Protein AF-A2GI36-F1 (afdb_monomer_lite)

Structure (mmCIF, N/CA/C/O backbone):
data_AF-A2GI36-F1
#
_entry.id   AF-A2GI36-F1
#
loop_
_atom_site.group_PDB
_atom_site.id
_atom_site.type_symbol
_atom_site.label_atom_id
_atom_site.label_alt_id
_atom_site.label_comp_id
_atom_site.label_asym_id
_atom_site.label_entity_id
_atom_site.label_seq_id
_atom_site.pdbx_PDB_ins_code
_atom_site.Cartn_x
_atom_site.Cartn_y
_atom_site.Cartn_z
_atom_site.occupancy
_atom_site.B_iso_or_equiv
_atom_site.auth_seq_id
_atom_site.auth_comp_id
_atom_site.auth_asym_id
_atom_site.auth_atom_id
_atom_site.pdbx_PDB_model_num
ATOM 1 N N . MET A 1 1 ? -10.012 -26.876 20.033 1.00 62.88 1 MET A N 1
ATOM 2 C CA . MET A 1 1 ? -9.420 -25.914 21.005 1.00 62.88 1 MET A CA 1
ATOM 3 C C . MET A 1 1 ? -8.445 -24.933 20.339 1.00 62.88 1 MET A C 1
ATOM 5 O O . MET A 1 1 ? -8.488 -23.760 20.685 1.00 62.88 1 MET A O 1
ATOM 9 N N . LEU A 1 2 ? -7.615 -25.366 19.373 1.00 74.25 2 LEU A N 1
ATOM 10 C CA . LEU A 1 2 ? -6.740 -24.480 18.578 1.00 74.25 2 LEU A CA 1
ATOM 11 C C . LEU A 1 2 ? -7.508 -23.548 17.628 1.00 74.25 2 LEU A C 1
ATOM 13 O O . LEU A 1 2 ? -7.219 -22.361 17.581 1.00 74.25 2 LEU A O 1
ATOM 17 N N . GLU A 1 3 ? -8.520 -24.057 16.927 1.00 81.31 3 GLU A N 1
ATOM 18 C CA . GLU A 1 3 ? -9.324 -23.277 15.965 1.00 81.31 3 GLU A CA 1
ATOM 19 C C . GLU A 1 3 ? -9.977 -22.049 16.603 1.00 81.31 3 GLU A C 1
ATOM 21 O O . GLU A 1 3 ? -9.995 -20.970 16.026 1.00 81.31 3 GLU A O 1
ATOM 26 N N . LYS A 1 4 ? -10.427 -22.184 17.856 1.00 84.44 4 LYS A N 1
ATOM 27 C CA . LYS A 1 4 ? -10.989 -21.074 18.630 1.00 84.44 4 LYS A CA 1
ATOM 28 C C . LYS A 1 4 ? -9.948 -19.984 18.917 1.00 84.44 4 LYS A C 1
ATOM 30 O O . LYS A 1 4 ? -10.276 -18.806 18.895 1.00 84.44 4 LYS A O 1
ATOM 35 N N . LYS A 1 5 ? -8.686 -20.375 19.142 1.00 85.81 5 LYS A N 1
ATOM 36 C CA . LYS A 1 5 ? -7.576 -19.429 19.320 1.00 85.81 5 LYS A CA 1
ATOM 37 C C . LYS A 1 5 ? -7.212 -18.727 18.012 1.00 85.81 5 LYS A C 1
ATOM 39 O O . LYS A 1 5 ? -6.917 -17.539 18.052 1.00 85.81 5 LYS A O 1
ATOM 44 N N . PHE A 1 6 ? -7.255 -19.427 16.878 1.00 88.62 6 PHE A N 1
ATOM 45 C CA . PHE A 1 6 ? -7.051 -18.805 15.565 1.00 88.62 6 PHE A CA 1
ATOM 46 C C . PHE A 1 6 ? -8.171 -17.818 15.230 1.00 88.62 6 PHE A C 1
ATOM 48 O O . PHE A 1 6 ? -7.876 -16.682 14.882 1.00 88.62 6 PHE A O 1
ATOM 55 N N . ALA A 1 7 ? -9.429 -18.181 15.488 1.00 88.69 7 ALA A N 1
ATOM 56 C CA . ALA A 1 7 ? -10.562 -17.276 15.306 1.00 88.69 7 ALA A CA 1
ATOM 57 C C . ALA A 1 7 ? -10.446 -15.995 16.159 1.00 88.69 7 ALA A C 1
ATOM 59 O O . ALA A 1 7 ? -10.747 -14.899 15.687 1.00 88.69 7 ALA A O 1
ATOM 60 N N . ASP A 1 8 ? -9.965 -16.102 17.402 1.00 90.75 8 ASP A N 1
ATOM 61 C CA . ASP A 1 8 ? -9.708 -14.930 18.252 1.00 90.75 8 ASP A CA 1
ATOM 62 C C . ASP A 1 8 ? -8.563 -14.051 17.722 1.00 90.75 8 ASP A C 1
ATOM 64 O O . ASP A 1 8 ? -8.594 -12.825 17.874 1.00 90.75 8 ASP A O 1
ATOM 68 N N . ILE A 1 9 ? -7.546 -14.658 17.106 1.00 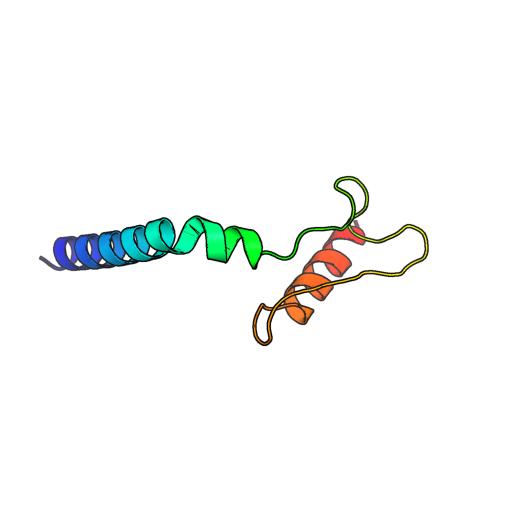87.62 9 ILE A N 1
ATOM 69 C CA . ILE A 1 9 ? -6.449 -13.940 16.450 1.00 87.62 9 ILE A CA 1
ATOM 70 C C . ILE A 1 9 ? -6.976 -13.203 15.214 1.00 87.62 9 ILE A C 1
ATOM 72 O O . ILE A 1 9 ? -6.753 -11.996 15.099 1.00 87.62 9 ILE A O 1
ATOM 76 N N . ASP A 1 10 ? -7.735 -13.875 14.351 1.00 85.50 10 ASP A N 1
ATOM 77 C CA . ASP A 1 10 ? -8.320 -13.282 13.143 1.00 85.50 10 ASP A CA 1
ATOM 78 C C . ASP A 1 10 ? -9.229 -12.103 13.490 1.00 85.50 10 ASP A C 1
ATOM 80 O O . ASP A 1 10 ? -9.118 -11.021 12.910 1.00 85.50 10 ASP A O 1
ATOM 84 N N . LYS A 1 11 ? -10.041 -12.250 14.541 1.00 92.44 11 LYS A N 1
ATOM 85 C CA . LYS A 1 11 ? -10.904 -11.175 15.038 1.00 92.44 11 LYS A CA 1
ATOM 86 C C . LYS A 1 11 ? -10.107 -9.968 15.541 1.00 92.44 11 LYS A C 1
ATOM 88 O O . LYS A 1 11 ? -10.531 -8.822 15.375 1.00 92.44 11 LYS A O 1
ATOM 93 N N . LYS A 1 12 ? -8.936 -10.184 16.151 1.00 89.75 12 LYS A N 1
ATOM 94 C CA . LYS A 1 12 ? -8.029 -9.084 16.529 1.00 89.75 12 LYS A CA 1
ATOM 95 C C . LYS A 1 12 ? -7.450 -8.396 15.298 1.00 89.75 12 LYS A C 1
ATOM 97 O O . LYS A 1 12 ? -7.405 -7.165 15.281 1.00 89.75 12 LYS A O 1
ATOM 102 N N . PHE A 1 13 ? -7.049 -9.156 14.282 1.00 85.38 13 PHE A N 1
ATOM 103 C CA . PHE A 1 13 ? -6.574 -8.594 13.018 1.00 85.38 13 PHE A CA 1
ATOM 104 C C . PHE A 1 13 ? -7.657 -7.769 12.321 1.00 85.38 13 PHE A C 1
ATOM 106 O O . PHE A 1 13 ? -7.387 -6.624 11.959 1.00 85.38 13 PHE A O 1
ATOM 113 N N . GLU A 1 14 ? -8.885 -8.277 12.221 1.00 88.31 14 GLU A N 1
ATOM 114 C CA . GLU A 1 14 ? -10.024 -7.533 11.669 1.00 88.31 14 GLU A CA 1
ATOM 115 C C . GLU A 1 14 ? -10.297 -6.241 12.438 1.00 88.31 14 GLU A C 1
ATOM 117 O O . GLU A 1 14 ? -10.472 -5.185 11.834 1.00 88.31 14 GLU A O 1
ATOM 122 N N . ASN A 1 15 ? -10.291 -6.287 13.772 1.00 91.62 15 ASN A N 1
ATOM 123 C CA . ASN A 1 15 ? -10.513 -5.093 14.588 1.00 91.62 15 ASN A CA 1
ATOM 124 C C . ASN A 1 15 ? -9.430 -4.031 14.355 1.00 91.62 15 ASN A C 1
ATOM 126 O O . ASN A 1 15 ? -9.735 -2.839 14.258 1.00 91.62 15 ASN A O 1
ATOM 130 N N . VAL A 1 16 ? -8.165 -4.447 14.241 1.00 82.12 16 VAL A N 1
ATOM 131 C CA . VAL A 1 16 ? -7.049 -3.542 13.937 1.00 82.12 16 VAL A CA 1
ATOM 132 C C . VAL A 1 16 ? -7.161 -2.997 12.511 1.00 82.12 16 VAL A C 1
ATOM 134 O O . VAL A 1 16 ? -6.976 -1.793 12.318 1.00 82.12 16 VAL A O 1
ATOM 137 N N . LEU A 1 17 ? -7.507 -3.837 11.533 1.00 76.75 17 LEU A N 1
ATOM 138 C CA . LEU A 1 17 ? -7.746 -3.437 10.145 1.00 76.75 17 LEU A CA 1
ATOM 139 C C . LEU A 1 17 ? -8.874 -2.409 10.053 1.00 76.75 17 LEU A C 1
ATOM 141 O O . LEU A 1 17 ? -8.665 -1.330 9.507 1.00 76.75 17 LEU A O 1
ATOM 145 N N . ASN A 1 18 ? -10.027 -2.688 10.658 1.00 82.62 18 ASN A N 1
ATOM 146 C CA . ASN A 1 18 ? -11.191 -1.804 10.640 1.00 82.62 18 ASN A CA 1
ATOM 147 C C . ASN A 1 18 ? -10.910 -0.473 11.346 1.00 82.62 18 ASN A C 1
ATOM 149 O O . ASN A 1 18 ? -11.215 0.590 10.805 1.00 82.62 18 ASN A O 1
ATOM 153 N N . LYS A 1 19 ? -10.242 -0.504 12.507 1.00 89.94 19 LYS A N 1
ATOM 154 C CA . LYS A 1 19 ? -9.855 0.711 13.245 1.00 89.94 19 LYS A CA 1
ATOM 155 C C . LYS A 1 19 ? -8.890 1.600 12.456 1.00 89.94 19 LYS A C 1
ATOM 157 O O . LYS A 1 19 ? -8.927 2.821 12.594 1.00 89.94 19 LYS A O 1
ATOM 162 N N . ASN A 1 20 ? -8.023 1.004 11.638 1.00 82.75 20 ASN A N 1
ATOM 163 C CA . ASN A 1 20 ? -7.007 1.726 10.870 1.00 82.75 20 ASN A CA 1
ATOM 164 C C . ASN A 1 20 ? -7.340 1.846 9.378 1.00 82.75 20 ASN A C 1
ATOM 166 O O . ASN A 1 20 ? -6.520 2.369 8.625 1.00 82.75 20 ASN A O 1
ATOM 170 N N . LYS A 1 21 ? -8.538 1.429 8.953 1.00 77.81 21 LYS A N 1
ATOM 171 C CA . LYS A 1 21 ? -8.934 1.294 7.546 1.00 77.81 21 LYS A CA 1
ATOM 172 C C . LYS A 1 21 ? -8.648 2.554 6.734 1.00 77.81 21 LYS A C 1
ATOM 174 O O . LYS A 1 21 ? -7.900 2.503 5.768 1.00 77.81 21 LYS A O 1
ATOM 179 N N . ARG A 1 22 ? -9.101 3.712 7.218 1.00 76.31 22 ARG A N 1
ATOM 180 C CA . ARG A 1 22 ? -8.878 5.014 6.568 1.00 76.31 22 ARG A CA 1
ATOM 181 C C . ARG A 1 22 ? -7.396 5.404 6.476 1.00 76.31 22 ARG A C 1
ATOM 183 O O . ARG A 1 22 ? -6.974 6.000 5.493 1.00 76.31 22 ARG A O 1
ATOM 190 N N . LYS A 1 23 ? -6.584 5.076 7.490 1.00 70.88 23 LYS A N 1
ATOM 191 C CA . LYS A 1 23 ? -5.130 5.325 7.457 1.00 70.88 23 LYS A CA 1
ATOM 192 C C . LYS A 1 23 ? -4.439 4.414 6.447 1.00 70.88 23 LYS A C 1
ATOM 194 O O . LYS A 1 23 ? -3.553 4.874 5.739 1.00 70.88 23 LYS A O 1
ATOM 199 N N . LEU A 1 24 ? -4.864 3.155 6.369 1.00 67.75 24 LEU A N 1
ATOM 200 C CA . LEU A 1 24 ? -4.359 2.183 5.404 1.00 67.75 24 LEU A CA 1
ATOM 201 C C . LEU A 1 24 ? -4.742 2.581 3.972 1.00 67.75 24 LEU A C 1
ATOM 203 O O . LEU A 1 24 ? -3.871 2.627 3.116 1.00 67.75 24 LEU A O 1
ATOM 207 N N . GLU A 1 25 ? -5.995 2.965 3.728 1.00 66.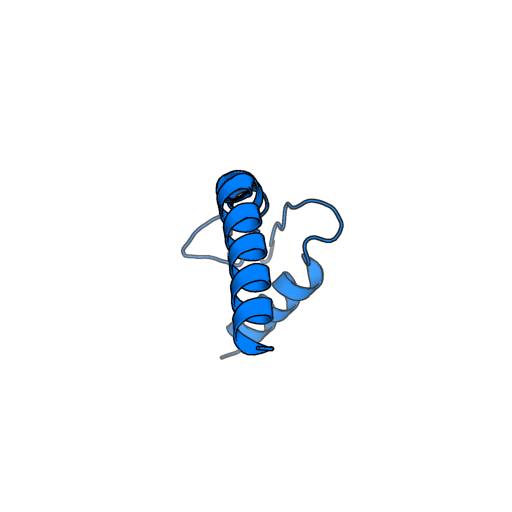50 25 GLU A N 1
ATOM 208 C CA . GLU A 1 25 ? -6.488 3.472 2.434 1.00 66.50 25 GLU A CA 1
ATOM 209 C C . GLU A 1 25 ? -5.771 4.751 1.980 1.00 66.50 25 GLU A C 1
ATOM 211 O O . GLU A 1 25 ? -5.532 4.945 0.789 1.00 66.50 25 GLU A O 1
ATOM 216 N N . ASN A 1 26 ? -5.404 5.623 2.923 1.00 65.50 26 ASN A N 1
ATOM 217 C CA . ASN A 1 26 ? -4.627 6.831 2.642 1.00 65.50 26 ASN A CA 1
ATOM 218 C C . ASN A 1 26 ? -3.133 6.549 2.433 1.00 65.50 26 ASN A C 1
ATOM 220 O O . ASN A 1 26 ? -2.455 7.332 1.776 1.00 65.50 26 ASN A O 1
ATOM 224 N N . ALA A 1 27 ? -2.614 5.462 3.007 1.00 64.44 27 ALA A N 1
ATOM 225 C CA . ALA A 1 27 ? -1.229 5.030 2.839 1.00 64.44 27 ALA A CA 1
ATOM 226 C C . ALA A 1 27 ? -1.029 4.139 1.601 1.00 64.44 27 ALA A C 1
ATOM 228 O O . ALA A 1 27 ? 0.115 3.874 1.225 1.00 64.44 27 ALA A O 1
ATOM 229 N N . GLN A 1 28 ? -2.116 3.663 0.982 1.00 58.69 28 GLN A N 1
ATOM 230 C CA . GLN A 1 28 ? -2.057 2.928 -0.274 1.00 58.69 28 GLN A CA 1
ATOM 231 C C . GLN A 1 28 ? -1.470 3.812 -1.372 1.00 58.69 28 GLN A C 1
ATOM 233 O O . GLN A 1 28 ? -1.845 4.970 -1.549 1.00 58.69 28 GLN A O 1
ATOM 238 N N . ILE A 1 29 ? -0.560 3.222 -2.139 1.00 57.91 29 ILE A N 1
ATOM 239 C CA . ILE A 1 29 ? -0.039 3.807 -3.366 1.00 57.91 29 ILE A CA 1
ATOM 240 C C . ILE A 1 29 ? -1.204 3.890 -4.356 1.00 57.91 29 ILE A C 1
ATOM 242 O O . ILE A 1 29 ? -1.686 2.860 -4.826 1.00 57.91 29 ILE A O 1
ATOM 246 N N . LYS A 1 30 ? -1.657 5.107 -4.665 1.00 57.25 30 LYS A N 1
ATOM 247 C CA . LYS A 1 30 ? -2.672 5.350 -5.694 1.00 57.25 30 LYS A CA 1
ATOM 248 C C . LYS A 1 30 ? -1.992 5.832 -6.976 1.00 57.25 30 LYS A C 1
ATOM 250 O O . LYS A 1 30 ? -1.117 6.696 -6.887 1.00 57.25 30 LYS A O 1
ATOM 255 N N . PRO A 1 31 ? -2.352 5.293 -8.152 1.00 56.56 31 PRO A N 1
ATOM 256 C CA . PRO A 1 31 ? -1.911 5.871 -9.412 1.00 56.56 31 PRO A CA 1
ATOM 257 C C . PRO A 1 31 ? -2.437 7.305 -9.541 1.00 56.56 31 PRO A C 1
ATOM 259 O O . PRO A 1 31 ? -3.511 7.632 -9.043 1.00 56.56 31 PRO A O 1
ATOM 262 N N . ILE A 1 32 ? -1.674 8.163 -10.220 1.00 62.28 32 ILE A N 1
ATOM 263 C CA . ILE A 1 32 ? -2.057 9.565 -10.462 1.00 62.28 32 ILE A CA 1
ATOM 264 C C . ILE A 1 32 ? -3.288 9.637 -11.389 1.00 62.28 32 ILE A C 1
ATOM 266 O O . ILE A 1 32 ? -4.035 10.611 -11.355 1.00 62.28 32 ILE A O 1
ATOM 270 N N . HIS A 1 33 ? -3.520 8.595 -12.197 1.00 64.50 33 HIS A N 1
ATOM 271 C CA . HIS A 1 33 ? -4.669 8.480 -13.087 1.00 64.50 33 HIS A CA 1
ATOM 272 C C . HIS A 1 33 ? -5.085 7.009 -13.265 1.00 64.50 33 HIS A C 1
ATOM 274 O O . HIS A 1 33 ? -4.241 6.163 -13.563 1.00 64.50 33 HIS A O 1
ATOM 280 N N . ASP A 1 34 ? -6.384 6.703 -13.167 1.00 59.41 34 ASP A N 1
ATOM 281 C CA . ASP A 1 34 ? -6.915 5.323 -13.203 1.00 59.41 34 ASP A CA 1
ATOM 282 C C . ASP A 1 34 ? -6.579 4.569 -14.499 1.00 59.41 34 ASP A C 1
ATOM 284 O O . ASP A 1 34 ? -6.379 3.357 -14.507 1.00 59.41 34 ASP A O 1
ATOM 288 N N . LYS A 1 35 ? -6.486 5.303 -15.611 1.00 56.41 35 LYS A N 1
ATOM 289 C CA . LYS A 1 35 ? -6.200 4.750 -16.945 1.00 56.41 35 LYS A CA 1
ATOM 290 C C . LYS A 1 35 ? -4.707 4.565 -17.243 1.00 56.41 35 LYS A C 1
ATOM 292 O O . LYS A 1 35 ? -4.360 3.860 -18.183 1.00 56.41 35 LYS A O 1
ATOM 297 N N . PHE A 1 36 ? -3.832 5.222 -16.481 1.00 54.72 36 PHE A N 1
ATOM 298 C CA . PHE A 1 36 ? -2.402 5.293 -16.775 1.00 54.72 36 PHE A CA 1
ATOM 299 C C . PHE A 1 36 ? -1.606 5.158 -15.478 1.00 54.72 36 PHE A C 1
ATOM 301 O O . PHE A 1 36 ? -1.227 6.140 -14.844 1.00 54.72 36 PHE A O 1
ATOM 308 N N . LEU A 1 37 ? -1.332 3.905 -15.105 1.00 56.69 37 LEU A N 1
ATOM 309 C CA . LEU A 1 37 ? -0.426 3.553 -14.003 1.00 56.69 37 LEU A CA 1
ATOM 310 C C . LEU A 1 37 ? 0.993 4.120 -14.206 1.00 56.69 37 LEU A C 1
ATOM 312 O O . LEU A 1 37 ? 1.721 4.319 -13.238 1.00 56.69 37 LEU A O 1
ATOM 316 N N . PHE A 1 38 ? 1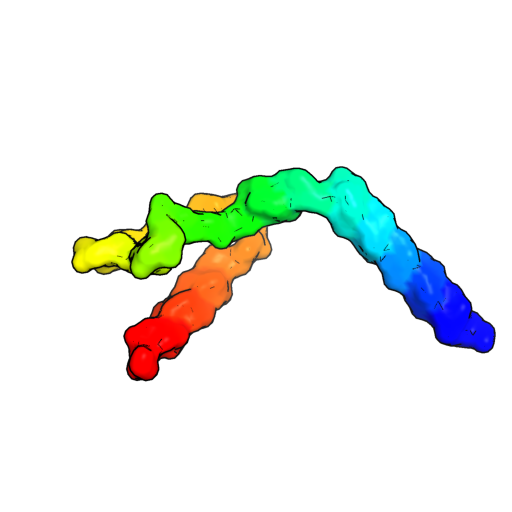.351 4.410 -15.458 1.00 54.66 38 PHE A N 1
ATOM 317 C CA . PHE A 1 38 ? 2.588 5.047 -15.892 1.00 54.66 38 PHE A CA 1
ATOM 318 C C . PHE A 1 38 ? 2.190 6.289 -16.679 1.00 54.66 38 PHE A C 1
ATOM 320 O O . PHE A 1 38 ? 1.395 6.176 -17.615 1.00 54.66 38 PHE A O 1
ATOM 327 N N . ALA A 1 39 ? 2.697 7.470 -16.321 1.00 54.53 39 ALA A N 1
ATOM 328 C CA . ALA A 1 39 ? 2.436 8.640 -17.148 1.00 54.53 39 ALA A CA 1
ATOM 329 C C . ALA A 1 39 ? 2.999 8.380 -18.557 1.00 54.53 39 ALA A C 1
ATOM 331 O O . ALA A 1 39 ? 4.068 7.786 -18.706 1.00 54.53 39 ALA A O 1
ATOM 332 N N . GLN A 1 40 ? 2.275 8.805 -19.595 1.00 44.75 40 GLN A N 1
ATOM 333 C CA . GLN A 1 40 ? 2.608 8.551 -21.009 1.00 44.75 40 GLN A CA 1
ATOM 334 C C . GLN A 1 40 ? 4.011 9.045 -21.421 1.00 44.75 40 GLN A C 1
ATOM 336 O O . GLN A 1 40 ? 4.521 8.663 -22.467 1.00 44.75 40 GLN A O 1
ATOM 341 N N . ASN A 1 41 ? 4.648 9.869 -20.590 1.00 53.91 41 ASN A N 1
ATOM 342 C CA . ASN A 1 41 ? 6.003 10.392 -20.741 1.00 53.91 41 ASN A CA 1
ATOM 343 C C . ASN A 1 41 ? 7.080 9.603 -19.958 1.00 53.91 41 ASN A C 1
ATOM 345 O O . ASN A 1 41 ? 8.204 10.078 -19.833 1.00 53.91 41 ASN A O 1
ATOM 349 N N . GLY A 1 42 ? 6.755 8.431 -19.400 1.00 53.41 42 GLY A N 1
ATOM 350 C CA . GLY A 1 42 ? 7.704 7.575 -18.676 1.00 53.41 42 GLY A CA 1
ATOM 351 C C . GLY A 1 42 ? 7.964 7.968 -17.217 1.00 53.41 42 GLY A C 1
ATOM 352 O O . GLY A 1 42 ? 8.797 7.344 -16.561 1.00 53.41 42 GLY A O 1
ATOM 353 N N . ILE A 1 43 ? 7.255 8.963 -16.671 1.00 58.56 43 ILE A N 1
ATOM 354 C CA . ILE A 1 43 ? 7.418 9.391 -15.274 1.00 58.56 43 ILE A CA 1
ATOM 355 C C . ILE A 1 43 ? 6.375 8.691 -14.393 1.00 58.56 43 ILE A C 1
ATOM 357 O O . ILE A 1 43 ? 5.173 8.807 -14.610 1.00 58.56 43 ILE A O 1
ATOM 361 N N . THR A 1 44 ? 6.815 7.966 -13.364 1.00 65.69 44 THR A N 1
ATOM 362 C CA . THR A 1 44 ? 5.918 7.322 -12.385 1.00 65.69 44 THR A CA 1
ATOM 363 C C . THR A 1 44 ? 6.214 7.850 -10.988 1.00 65.69 44 THR A C 1
ATOM 365 O O . THR A 1 44 ? 7.299 7.631 -10.453 1.00 65.69 44 THR A O 1
ATOM 368 N N . GLY A 1 45 ? 5.252 8.560 -10.395 1.00 65.19 45 GLY A N 1
ATOM 369 C CA . GLY A 1 45 ? 5.353 9.080 -9.032 1.00 65.19 45 GLY A CA 1
ATOM 370 C C . GLY A 1 45 ? 4.713 8.132 -8.020 1.00 65.19 45 GLY A C 1
ATOM 371 O O . GLY A 1 45 ? 3.506 7.917 -8.063 1.00 65.19 45 GLY A O 1
ATOM 372 N N . LEU A 1 46 ? 5.506 7.592 -7.089 1.00 71.00 46 LEU A N 1
ATOM 373 C CA . LEU A 1 46 ? 5.024 6.761 -5.979 1.00 71.00 46 LEU A CA 1
ATOM 374 C C . LEU A 1 46 ? 5.233 7.499 -4.654 1.00 71.00 46 LEU A C 1
ATOM 376 O O . LEU A 1 46 ? 6.331 7.494 -4.095 1.00 71.00 46 LEU A O 1
ATOM 380 N N . ILE A 1 47 ? 4.178 8.130 -4.142 1.00 74.31 47 ILE A N 1
ATOM 381 C CA . ILE A 1 47 ? 4.230 8.898 -2.892 1.00 74.31 47 ILE A CA 1
ATOM 382 C C . ILE A 1 47 ? 3.634 8.052 -1.769 1.00 74.31 47 ILE A C 1
ATOM 384 O O . ILE A 1 47 ? 2.436 7.794 -1.747 1.00 74.31 47 ILE A O 1
ATOM 388 N N . ALA A 1 48 ? 4.481 7.607 -0.840 1.00 73.69 48 ALA A N 1
ATOM 389 C CA . ALA A 1 48 ? 4.065 6.853 0.341 1.00 73.69 48 ALA A CA 1
ATOM 390 C C . ALA A 1 48 ? 5.155 6.879 1.436 1.00 73.69 48 ALA A C 1
ATOM 392 O O . ALA A 1 48 ? 6.341 7.038 1.104 1.00 73.69 48 ALA A O 1
ATOM 393 N N . PRO A 1 49 ? 4.809 6.653 2.722 1.00 75.94 49 PRO A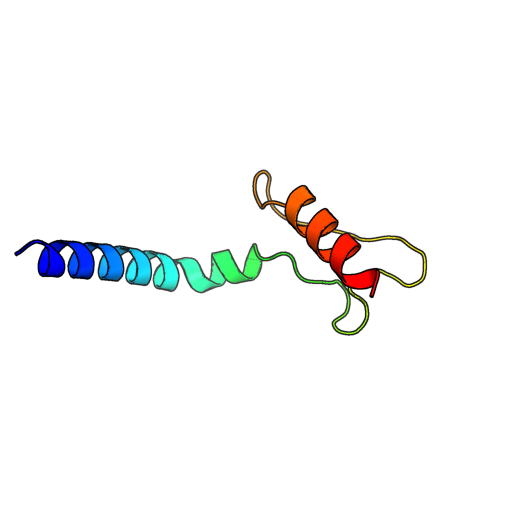 N 1
ATOM 394 C CA . PRO A 1 49 ? 5.767 6.626 3.834 1.00 75.94 49 PRO A CA 1
ATOM 395 C C . PRO A 1 49 ? 6.932 5.637 3.628 1.00 75.94 49 PRO A C 1
ATOM 397 O O . PRO A 1 49 ? 6.811 4.698 2.829 1.00 75.94 49 PRO A O 1
ATOM 400 N N . PRO A 1 50 ? 8.079 5.795 4.312 1.00 81.56 50 PRO A N 1
ATOM 401 C CA . PRO A 1 50 ? 9.147 4.788 4.312 1.00 81.56 50 PRO A CA 1
ATOM 402 C C . PRO A 1 50 ? 8.615 3.390 4.680 1.00 81.56 50 PRO A C 1
ATOM 404 O O . PRO A 1 50 ? 7.726 3.268 5.514 1.00 81.56 50 PRO A O 1
ATOM 407 N N . GLY A 1 51 ? 9.109 2.335 4.024 1.00 81.12 51 GLY A N 1
ATOM 408 C CA . GLY A 1 51 ? 8.679 0.948 4.285 1.00 81.12 51 GLY A CA 1
ATOM 409 C C . GLY A 1 51 ? 7.371 0.492 3.614 1.00 81.12 51 GLY A C 1
ATOM 410 O O . GLY A 1 51 ? 7.066 -0.691 3.636 1.00 81.12 51 GLY A O 1
ATOM 411 N N . SER A 1 52 ? 6.638 1.373 2.929 1.00 80.25 52 SER A N 1
ATOM 412 C CA . SER A 1 52 ? 5.374 1.058 2.218 1.00 80.25 52 SER A CA 1
ATOM 413 C C . SER A 1 52 ? 5.496 0.167 0.966 1.00 80.25 52 SER A C 1
ATOM 415 O O . SER A 1 52 ? 4.518 -0.024 0.250 1.00 80.25 52 SER A O 1
ATOM 417 N N . GLY A 1 53 ? 6.685 -0.358 0.650 1.00 81.19 53 GLY A N 1
ATOM 418 C CA . GLY A 1 53 ? 6.867 -1.250 -0.502 1.00 81.19 53 GLY A CA 1
ATOM 419 C C . GLY A 1 53 ? 6.854 -0.560 -1.874 1.00 81.19 53 GLY A C 1
ATOM 420 O O . GLY A 1 53 ? 6.515 -1.200 -2.869 1.00 81.19 53 GLY A O 1
ATOM 421 N N . LYS A 1 54 ? 7.246 0.722 -1.959 1.00 82.06 54 LYS A N 1
ATOM 422 C CA . LYS A 1 54 ? 7.325 1.491 -3.223 1.00 82.06 54 LYS A CA 1
ATOM 423 C C . LYS A 1 54 ? 8.089 0.749 -4.327 1.00 82.06 54 LYS A C 1
ATOM 425 O O . LYS A 1 54 ? 7.571 0.598 -5.426 1.00 82.06 54 LYS A O 1
ATOM 430 N N . THR A 1 55 ? 9.274 0.221 -4.015 1.00 79.75 55 THR A N 1
ATOM 431 C CA . THR A 1 55 ? 10.115 -0.517 -4.974 1.00 79.75 55 THR A CA 1
ATOM 432 C C . THR A 1 55 ? 9.450 -1.805 -5.456 1.00 79.75 55 THR A C 1
ATOM 434 O O . THR A 1 55 ? 9.398 -2.056 -6.654 1.00 79.75 55 THR A O 1
ATOM 437 N N . PHE A 1 56 ? 8.889 -2.602 -4.542 1.00 80.75 56 PHE A N 1
ATOM 438 C CA . PHE A 1 56 ? 8.171 -3.831 -4.892 1.00 80.75 56 PHE A CA 1
ATOM 439 C C . PHE A 1 56 ? 6.963 -3.541 -5.792 1.00 80.75 56 PHE A C 1
ATOM 441 O O . PHE A 1 56 ? 6.749 -4.217 -6.795 1.00 80.75 56 PHE A O 1
ATOM 448 N N . THR A 1 57 ? 6.209 -2.493 -5.460 1.00 78.69 57 THR A N 1
ATOM 449 C CA . THR A 1 57 ? 5.023 -2.071 -6.211 1.00 78.69 57 THR A CA 1
ATOM 450 C C . THR A 1 57 ? 5.396 -1.590 -7.610 1.00 78.69 57 THR A C 1
ATOM 452 O O . THR A 1 57 ? 4.788 -2.039 -8.578 1.00 78.69 57 THR A O 1
ATOM 455 N N . TYR A 1 58 ? 6.445 -0.767 -7.733 1.00 78.50 58 TYR A N 1
ATOM 456 C CA . TYR A 1 58 ? 6.977 -0.334 -9.026 1.00 78.50 58 TYR A CA 1
ATOM 457 C C . TYR A 1 58 ? 7.375 -1.522 -9.908 1.00 78.50 58 TYR A C 1
ATOM 459 O O . TYR A 1 58 ? 6.936 -1.623 -11.050 1.00 78.50 58 TYR A O 1
ATOM 467 N N . LEU A 1 59 ? 8.166 -2.453 -9.364 1.00 77.75 59 LEU A N 1
ATOM 468 C CA . LEU A 1 59 ? 8.647 -3.622 -10.101 1.00 77.75 59 LEU A CA 1
ATOM 469 C C . LEU A 1 59 ? 7.497 -4.533 -10.544 1.00 77.75 59 LEU A C 1
ATOM 471 O O . LEU A 1 59 ? 7.474 -4.982 -11.689 1.00 77.75 59 LEU A O 1
ATOM 475 N N . LYS A 1 60 ? 6.512 -4.764 -9.668 1.00 76.69 60 LYS A N 1
ATOM 476 C CA . LYS A 1 60 ? 5.318 -5.553 -9.993 1.00 76.69 60 LYS A CA 1
ATOM 477 C C . LYS A 1 60 ? 4.493 -4.902 -11.107 1.00 76.69 60 LYS A C 1
ATOM 479 O O . LYS A 1 60 ? 4.066 -5.599 -12.023 1.00 76.69 60 LYS A O 1
ATOM 484 N N . MET A 1 61 ? 4.300 -3.582 -11.053 1.00 72.50 61 MET A N 1
ATOM 485 C CA . MET A 1 61 ? 3.597 -2.828 -12.099 1.00 72.50 61 MET A CA 1
ATOM 486 C C . MET A 1 61 ? 4.366 -2.850 -13.430 1.00 72.50 61 MET A C 1
ATOM 488 O O . MET A 1 61 ? 3.761 -3.046 -14.480 1.00 72.50 61 MET A O 1
ATOM 492 N N . ALA A 1 62 ? 5.695 -2.702 -13.396 1.00 69.94 62 ALA A N 1
ATOM 493 C CA . ALA A 1 62 ? 6.542 -2.718 -14.589 1.00 69.94 62 ALA A CA 1
ATOM 494 C C . ALA A 1 62 ? 6.563 -4.093 -15.276 1.00 69.94 62 ALA A C 1
ATOM 496 O O . ALA A 1 62 ? 6.579 -4.171 -16.502 1.00 69.94 62 ALA A O 1
ATOM 497 N N . ALA A 1 63 ? 6.527 -5.177 -14.497 1.00 71.19 63 ALA A N 1
ATOM 498 C CA . ALA A 1 63 ? 6.436 -6.534 -15.026 1.00 71.19 63 ALA A CA 1
ATOM 499 C C . ALA A 1 63 ? 5.083 -6.815 -15.704 1.00 71.19 63 ALA A C 1
ATOM 501 O O . ALA A 1 63 ? 5.038 -7.539 -16.693 1.00 71.19 63 ALA A O 1
ATOM 502 N N . HIS A 1 64 ? 3.990 -6.235 -15.197 1.00 62.19 64 HIS A N 1
ATOM 503 C CA . HIS A 1 64 ? 2.640 -6.479 -15.716 1.00 62.19 64 HIS A CA 1
ATOM 504 C C . HIS A 1 64 ? 2.372 -5.798 -17.067 1.00 62.19 64 HIS A C 1
ATOM 506 O O . HIS A 1 64 ? 1.584 -6.304 -17.851 1.00 62.19 64 HIS A O 1
ATOM 512 N N . ASN A 1 65 ? 3.064 -4.694 -17.367 1.00 57.56 65 ASN A N 1
ATOM 513 C CA . ASN A 1 65 ? 2.932 -3.963 -18.635 1.00 57.56 65 ASN A CA 1
ATOM 514 C C . ASN A 1 65 ? 3.773 -4.521 -19.797 1.00 57.56 65 ASN A C 1
ATOM 516 O O . ASN A 1 65 ? 3.867 -3.877 -20.839 1.00 57.56 65 ASN A O 1
ATOM 520 N 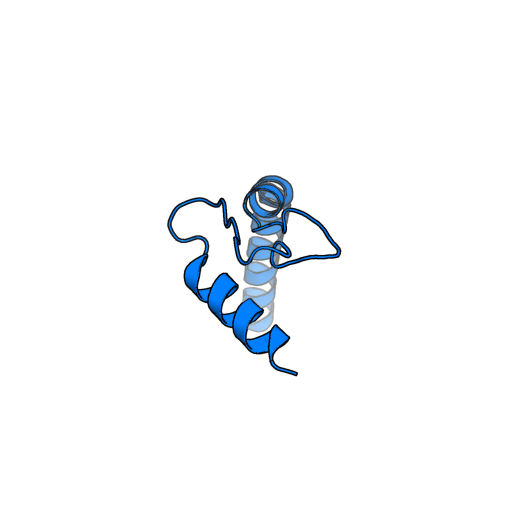N . LYS A 1 66 ? 4.417 -5.684 -19.632 1.00 49.69 66 LYS A N 1
ATOM 521 C CA . LYS A 1 66 ? 5.179 -6.354 -20.702 1.00 49.69 66 LYS A CA 1
ATOM 522 C C . LYS A 1 66 ? 4.394 -7.437 -21.464 1.00 49.69 66 LYS A C 1
ATOM 524 O O . LYS A 1 66 ? 5.007 -8.106 -22.292 1.00 49.69 66 LYS A O 1
ATOM 529 N N . ASN A 1 67 ? 3.091 -7.588 -21.212 1.00 39.38 67 ASN A N 1
ATOM 530 C CA . ASN A 1 67 ? 2.198 -8.503 -21.934 1.00 39.38 67 ASN A CA 1
ATOM 531 C C . ASN A 1 67 ? 1.135 -7.736 -22.715 1.00 39.38 67 ASN A C 1
ATOM 533 O O . ASN A 1 67 ? 0.522 -6.830 -22.107 1.00 39.38 67 ASN A O 1
#

Sequence (67 aa):
MLEKKFADIDKKFENVLNKNKRKLENAQIKPIHDKFLFAQNGITGLIAPPGSGKTFTYLKMAAHNKN

Radius of gyration: 17.17 Å; chains: 1; bounding box: 21×36×43 Å

Organism: Trichomonas vaginalis (strain ATCC PRA-98 / G3) (NCBI:txid412133)

pLDDT: mean 71.81, std 12.87, ra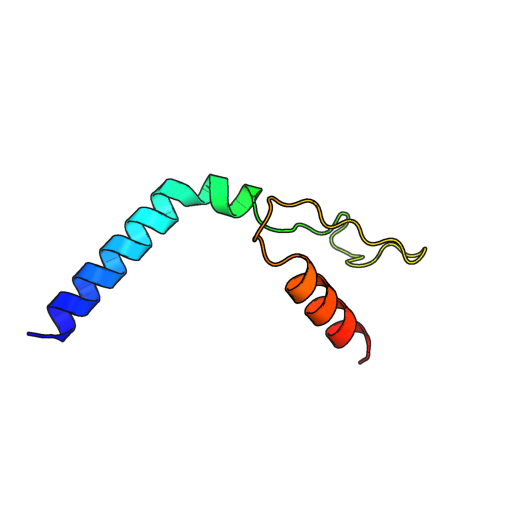nge [39.38, 92.44]

Foldseek 3Di:
DVVVVVVVVVVVVVVVCVVCVVVVVVQDFDQPDPVPCAPPVRDHDGDHDPPSCSVVVVVVVVVVVPD

Secondary structure (DSSP, 8-state):
-HHHHHHHHHHHHHHHHHHHHHHHHHHS---SSTT-SS-TTS-------TTS-HHHHHHHHHHHTT-

InterPro domains:
  IPR027417 P-loop containing nucleoside triphosphate hydrolase [SSF52540] (13-64)